Protein AF-A0A2D9C8E8-F1 (afdb_monomer_lite)

Sequence (110 aa):
MGYTLSEDEIAIVIRPQNYEEDWNGDVSIELSASNDSPVPEMVMAHIMNIATMMSAFLDVASEHPDIYDLVEEHRNRLMGVDEEEEEELKVTREGNVYTLNAWTKTEGSA

Radius of gyration: 23.6 Å; chains: 1; bounding box: 52×58×50 Å

Foldseek 3Di:
DDDDDDQQDKDWDWAQDPPPPPGPPDIDIDIDHHPNRPDDPVVVVVVVVVSVVVVVQVVVCVVPVVSVVVVVVVVCVVVVVVCPDPPPQPFDDDDPDTDTDDPPPDDDDD

pLDDT: mean 75.94, std 18.24, range [33.19, 93.44]

Secondary structure (DSSP, 8-state):
------TT-EEEEEEE-STTSS--S-EEEEEEE-TT--S-HHHHHHHHHHHHHHHHHHHHHHH-HHHHHHHHHHHHHHHTTT---------EEETTEEE--TT-------

Structure (mmCIF, N/CA/C/O backbone):
data_AF-A0A2D9C8E8-F1
#
_entry.id   AF-A0A2D9C8E8-F1
#
loop_
_atom_site.group_PDB
_atom_site.id
_atom_site.type_symbol
_atom_site.label_atom_id
_atom_site.label_alt_id
_atom_site.label_comp_id
_atom_site.label_asym_id
_atom_site.label_entity_id
_atom_site.label_seq_id
_atom_site.pdbx_PDB_ins_code
_atom_site.Cartn_x
_atom_site.Cartn_y
_atom_site.Cartn_z
_atom_site.occupancy
_atom_site.B_iso_or_equiv
_atom_site.auth_seq_id
_atom_site.auth_comp_id
_atom_site.auth_asym_id
_atom_site.auth_atom_id
_atom_site.pdbx_PDB_model_num
ATOM 1 N N . MET A 1 1 ? 14.882 -10.716 8.110 1.00 52.38 1 MET A N 1
ATOM 2 C CA . MET A 1 1 ? 15.457 -11.402 6.932 1.00 52.38 1 MET A CA 1
ATOM 3 C C . MET A 1 1 ? 15.750 -10.338 5.891 1.00 52.38 1 MET A C 1
ATOM 5 O O . MET A 1 1 ? 14.912 -9.465 5.727 1.00 52.38 1 MET A O 1
ATOM 9 N N . GLY A 1 2 ? 16.932 -10.338 5.273 1.00 76.31 2 GLY A N 1
ATOM 10 C CA . GLY A 1 2 ? 17.227 -9.411 4.176 1.00 76.31 2 GLY A CA 1
ATOM 11 C C . GLY A 1 2 ? 16.596 -9.927 2.886 1.00 76.31 2 GLY A C 1
ATOM 12 O O . GLY A 1 2 ? 16.749 -11.108 2.584 1.00 76.31 2 GLY A O 1
ATOM 13 N N . TYR A 1 3 ? 15.877 -9.069 2.169 1.00 82.38 3 TYR A N 1
ATOM 14 C CA . TYR A 1 3 ? 15.362 -9.355 0.835 1.00 82.38 3 TYR A CA 1
ATOM 15 C C . TYR A 1 3 ? 16.251 -8.666 -0.198 1.00 82.38 3 TYR A C 1
ATOM 17 O O . TYR A 1 3 ? 16.615 -7.503 -0.014 1.00 82.38 3 TYR A O 1
ATOM 25 N N . THR A 1 4 ? 16.619 -9.371 -1.262 1.00 86.25 4 THR A N 1
ATOM 26 C CA . THR A 1 4 ? 17.322 -8.777 -2.402 1.00 86.25 4 THR A CA 1
ATOM 27 C C . THR A 1 4 ? 16.320 -8.632 -3.532 1.00 86.25 4 THR A C 1
ATOM 29 O O . THR A 1 4 ? 15.775 -9.632 -3.982 1.00 86.25 4 THR A O 1
ATOM 32 N N . LEU A 1 5 ? 16.078 -7.387 -3.943 1.00 86.69 5 LEU A N 1
ATOM 33 C CA . LEU A 1 5 ? 15.124 -7.047 -4.993 1.00 86.69 5 LEU A CA 1
ATOM 34 C C . LEU A 1 5 ? 15.572 -7.632 -6.337 1.00 86.69 5 LEU A C 1
ATOM 36 O O . LEU A 1 5 ? 16.705 -7.383 -6.759 1.00 86.69 5 LEU A O 1
ATOM 40 N N . SER A 1 6 ? 14.692 -8.390 -6.989 1.00 88.19 6 SER A N 1
ATOM 41 C CA . SER A 1 6 ? 14.918 -8.883 -8.350 1.00 88.19 6 SER A CA 1
ATOM 42 C C . SER A 1 6 ? 14.693 -7.766 -9.373 1.00 88.19 6 SER A C 1
ATOM 44 O O . SER A 1 6 ? 14.077 -6.740 -9.084 1.00 88.19 6 SER A O 1
ATOM 46 N N . GLU A 1 7 ? 15.207 -7.934 -10.591 1.00 88.44 7 GLU A N 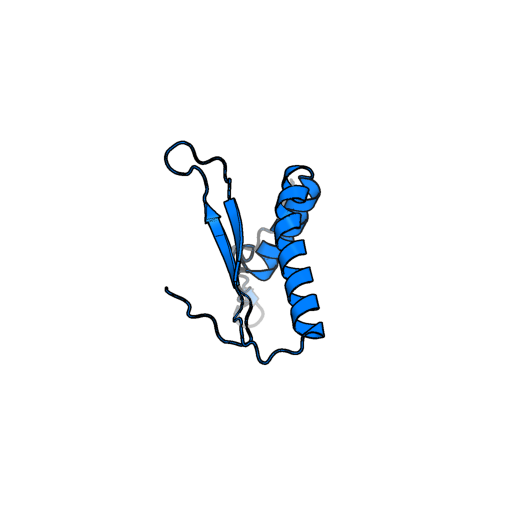1
ATOM 47 C CA . GLU A 1 7 ? 15.129 -6.887 -11.619 1.00 88.44 7 GLU A CA 1
ATOM 48 C C . GLU A 1 7 ? 13.689 -6.592 -12.072 1.00 88.44 7 GLU A C 1
ATOM 50 O O . GLU A 1 7 ? 13.391 -5.489 -12.526 1.00 88.44 7 GLU A O 1
ATOM 55 N N . ASP A 1 8 ? 12.781 -7.553 -11.933 1.00 87.50 8 ASP A N 1
ATOM 56 C CA . ASP A 1 8 ? 11.376 -7.489 -12.336 1.00 87.50 8 ASP A CA 1
ATOM 57 C C . ASP A 1 8 ? 10.409 -7.109 -11.204 1.00 87.50 8 ASP A C 1
ATOM 59 O O . ASP A 1 8 ? 9.191 -7.215 -11.357 1.00 87.50 8 ASP A O 1
ATOM 63 N N . GLU A 1 9 ? 10.935 -6.619 -10.082 1.00 86.88 9 GLU A N 1
ATOM 64 C CA . GLU A 1 9 ? 10.157 -6.333 -8.881 1.00 86.88 9 GLU A CA 1
ATOM 65 C C . GLU A 1 9 ? 10.155 -4.849 -8.505 1.00 86.88 9 GLU A C 1
ATOM 67 O O . GLU A 1 9 ? 11.096 -4.096 -8.771 1.00 86.88 9 GLU A O 1
ATOM 72 N N . ILE A 1 10 ? 9.087 -4.448 -7.809 1.00 84.75 10 ILE A N 1
ATOM 73 C CA . ILE A 1 10 ? 9.025 -3.195 -7.058 1.00 84.75 10 ILE A CA 1
ATOM 74 C C . ILE A 1 10 ? 8.849 -3.544 -5.583 1.00 84.75 10 ILE A C 1
ATOM 76 O O . ILE A 1 10 ? 7.941 -4.290 -5.218 1.00 84.75 10 ILE A O 1
ATOM 80 N N . ALA A 1 11 ? 9.684 -2.963 -4.730 1.00 87.69 11 ALA A N 1
ATOM 81 C CA . ALA A 1 11 ? 9.509 -2.999 -3.289 1.00 87.69 11 ALA A CA 1
ATOM 82 C C . ALA A 1 11 ? 8.868 -1.704 -2.787 1.00 87.69 11 ALA A C 1
ATOM 84 O O . ALA A 1 11 ? 9.298 -0.604 -3.140 1.00 87.69 11 ALA A O 1
ATOM 85 N N . ILE A 1 12 ? 7.885 -1.855 -1.900 1.00 85.38 12 ILE A N 1
ATOM 86 C CA . ILE A 1 12 ? 7.409 -0.784 -1.025 1.00 85.38 12 ILE A CA 1
ATOM 87 C C . ILE A 1 12 ? 8.219 -0.876 0.268 1.00 85.38 12 ILE A C 1
ATOM 89 O O . ILE A 1 12 ? 8.163 -1.880 0.978 1.00 85.38 12 ILE A O 1
ATOM 93 N N . VAL A 1 13 ? 8.995 0.160 0.564 1.00 87.94 13 VAL A N 1
ATOM 94 C CA . VAL A 1 13 ? 9.828 0.248 1.762 1.00 87.94 13 VAL A CA 1
ATOM 95 C C . VAL A 1 13 ? 9.136 1.170 2.753 1.00 87.94 13 VAL A C 1
ATOM 97 O O . VAL A 1 13 ? 9.039 2.372 2.525 1.00 87.94 13 VAL A O 1
ATOM 100 N N . ILE A 1 14 ? 8.663 0.602 3.859 1.00 86.38 14 ILE A N 1
ATOM 101 C CA . ILE A 1 14 ? 8.015 1.340 4.946 1.00 86.38 14 ILE A CA 1
ATOM 102 C C . ILE A 1 14 ? 9.029 1.490 6.079 1.00 86.38 14 ILE A C 1
ATOM 104 O O . ILE A 1 14 ? 9.562 0.491 6.569 1.00 86.38 14 ILE A O 1
ATOM 108 N N . ARG A 1 15 ? 9.323 2.726 6.491 1.00 89.56 15 ARG A N 1
ATOM 109 C CA . ARG A 1 15 ? 10.258 3.015 7.590 1.00 89.56 15 ARG A CA 1
ATOM 110 C C . ARG A 1 15 ? 9.572 3.849 8.664 1.00 89.56 15 ARG A C 1
ATOM 112 O O . ARG A 1 15 ? 9.002 4.880 8.313 1.00 89.56 15 ARG A O 1
ATOM 119 N N . PRO A 1 16 ? 9.675 3.487 9.953 1.00 90.38 16 PRO A N 1
ATOM 120 C CA . PRO A 1 16 ? 9.182 4.352 11.018 1.00 90.38 16 PRO A CA 1
ATOM 121 C C . PRO A 1 16 ? 9.925 5.692 10.990 1.00 90.38 16 PRO A C 1
ATOM 123 O O . PRO A 1 16 ? 11.087 5.767 10.576 1.00 90.38 16 PRO A O 1
ATOM 126 N N . GLN A 1 17 ? 9.247 6.758 11.393 1.00 88.75 17 GLN A N 1
ATOM 127 C CA . GLN A 1 17 ? 9.818 8.090 11.575 1.00 88.75 17 GLN A CA 1
ATOM 128 C C . GLN A 1 17 ? 9.667 8.504 13.036 1.00 88.75 17 GLN A C 1
ATOM 130 O O . GLN A 1 17 ? 8.693 8.120 13.676 1.00 88.75 17 GLN A O 1
ATOM 135 N N . ASN A 1 18 ? 10.615 9.295 13.546 1.00 86.94 18 ASN A N 1
ATOM 136 C CA . ASN A 1 18 ? 10.550 9.900 14.883 1.00 86.94 18 ASN A CA 1
ATOM 137 C C . ASN A 1 18 ? 10.258 8.877 16.005 1.00 86.94 18 ASN A C 1
ATOM 139 O O . ASN A 1 18 ? 9.465 9.135 16.908 1.00 86.94 18 ASN A O 1
ATOM 143 N N . TYR A 1 19 ? 10.846 7.681 15.915 1.00 89.06 19 TYR A N 1
ATOM 144 C CA . TYR A 1 19 ? 10.564 6.566 16.828 1.00 89.06 19 TYR A CA 1
ATOM 145 C C . TYR A 1 19 ? 11.440 6.580 18.090 1.00 89.06 19 TYR A C 1
ATOM 147 O O . TYR A 1 19 ? 11.350 5.677 18.919 1.00 89.06 19 TYR A O 1
ATOM 155 N N . GLU A 1 20 ? 12.334 7.560 18.221 1.00 88.69 20 GLU A N 1
ATOM 156 C CA . GLU A 1 20 ? 13.278 7.683 19.331 1.00 88.69 20 GLU A CA 1
ATOM 157 C C . GLU A 1 20 ? 12.612 8.073 20.665 1.00 88.69 20 GLU A C 1
ATOM 159 O O . GLU A 1 20 ? 13.222 7.893 21.720 1.00 88.69 20 GLU A O 1
ATOM 164 N N . GLU A 1 21 ? 11.378 8.582 20.625 1.00 83.25 21 GLU A N 1
ATOM 165 C CA . GLU A 1 21 ? 10.577 8.985 21.789 1.00 83.25 21 GLU A CA 1
ATOM 166 C C . GLU A 1 21 ? 9.221 8.236 21.815 1.00 83.25 21 GLU A C 1
ATOM 168 O O . GLU A 1 21 ? 9.181 7.011 21.686 1.00 83.25 21 GLU A O 1
ATOM 173 N N . ASP A 1 22 ? 8.106 8.958 21.983 1.00 82.25 22 ASP A N 1
ATOM 174 C CA . ASP A 1 22 ? 6.741 8.434 21.895 1.00 82.25 22 ASP A CA 1
ATOM 175 C C . ASP A 1 22 ? 6.309 8.348 20.425 1.00 82.25 22 ASP A C 1
ATOM 177 O O . ASP A 1 22 ? 5.785 9.302 19.845 1.00 82.25 22 ASP A O 1
ATOM 181 N N . TRP A 1 23 ? 6.547 7.191 19.806 1.00 85.69 23 TRP A N 1
ATOM 182 C CA . TRP A 1 23 ? 6.167 6.970 18.414 1.00 85.69 23 TRP A CA 1
ATOM 183 C C . TRP A 1 23 ? 4.642 6.996 18.245 1.00 85.69 23 TRP A C 1
ATOM 185 O O . TRP A 1 23 ? 3.908 6.202 18.830 1.00 85.69 23 TRP A O 1
ATOM 195 N N . ASN A 1 24 ? 4.174 7.905 17.398 1.00 80.19 24 ASN A N 1
ATOM 196 C CA . ASN A 1 24 ? 2.767 8.147 17.077 1.00 80.19 24 ASN A CA 1
ATOM 197 C C . ASN A 1 24 ? 2.252 7.311 15.890 1.00 80.19 24 ASN A C 1
ATOM 199 O O . ASN A 1 24 ? 1.117 7.506 15.462 1.00 80.19 24 ASN A O 1
ATOM 203 N N . GLY A 1 25 ? 3.069 6.399 15.354 1.00 79.56 25 GLY A N 1
ATOM 204 C CA . GLY A 1 25 ? 2.735 5.616 14.164 1.00 79.56 25 GLY A CA 1
ATOM 205 C C . GLY A 1 25 ? 3.204 6.237 12.846 1.00 79.56 25 GLY A C 1
ATOM 206 O O . GLY A 1 25 ? 2.932 5.663 11.793 1.00 79.56 25 GLY A O 1
ATOM 207 N N . ASP A 1 26 ? 3.938 7.356 12.877 1.00 82.56 26 ASP A N 1
ATOM 208 C CA . ASP A 1 26 ? 4.455 7.996 11.666 1.00 82.56 26 ASP A CA 1
ATOM 209 C C . ASP A 1 26 ? 5.417 7.074 10.902 1.00 82.56 26 ASP A C 1
ATOM 211 O O . ASP A 1 26 ? 6.383 6.529 11.454 1.00 82.56 26 ASP A O 1
ATOM 215 N N . VAL A 1 27 ? 5.187 6.943 9.595 1.00 85.81 27 VAL A N 1
ATOM 216 C CA . VAL A 1 27 ? 6.020 6.161 8.677 1.00 85.81 27 VAL A CA 1
ATOM 217 C C . VAL A 1 27 ? 6.351 6.962 7.420 1.00 85.81 27 VAL A C 1
ATOM 219 O O . VAL A 1 27 ? 5.562 7.778 6.956 1.00 85.81 27 VAL A O 1
ATOM 222 N N . SER A 1 28 ? 7.521 6.711 6.835 1.00 85.62 28 SER A N 1
ATOM 223 C CA . SER A 1 28 ? 7.835 7.096 5.460 1.00 85.62 28 SER A CA 1
ATOM 224 C C . SER A 1 28 ? 7.687 5.887 4.546 1.00 85.62 28 SER A C 1
ATOM 226 O O . SER A 1 28 ? 8.041 4.768 4.927 1.00 85.62 28 SER A O 1
ATOM 228 N N . ILE A 1 29 ? 7.171 6.122 3.340 1.00 84.44 29 ILE A N 1
ATOM 229 C CA . ILE A 1 29 ? 7.008 5.093 2.316 1.00 84.44 29 ILE A CA 1
ATOM 230 C C . ILE A 1 29 ? 7.835 5.472 1.099 1.00 84.44 29 ILE A C 1
ATOM 232 O O . ILE A 1 29 ? 7.673 6.550 0.530 1.00 84.44 29 ILE A O 1
ATOM 236 N N . GLU A 1 30 ? 8.716 4.569 0.694 1.00 85.81 30 GLU A N 1
ATOM 237 C CA . GLU A 1 30 ? 9.539 4.697 -0.501 1.00 85.81 30 GLU A CA 1
ATOM 238 C C . GLU A 1 30 ? 9.251 3.543 -1.459 1.00 85.81 30 GLU A C 1
ATOM 240 O O . GLU A 1 30 ? 8.907 2.437 -1.042 1.00 85.81 30 GLU A O 1
ATOM 245 N N . LEU A 1 31 ? 9.414 3.796 -2.756 1.00 85.62 31 LEU A N 1
ATOM 246 C CA . LEU A 1 31 ? 9.368 2.762 -3.784 1.00 85.62 31 LEU A CA 1
ATOM 247 C C . LEU A 1 31 ? 10.783 2.500 -4.285 1.00 85.62 31 LEU A C 1
ATOM 249 O O . LEU A 1 31 ? 11.517 3.434 -4.608 1.00 85.62 31 LEU A O 1
ATOM 253 N N . SER A 1 32 ? 11.156 1.229 -4.365 1.00 86.12 32 SER A N 1
ATOM 254 C CA . SER A 1 32 ? 12.432 0.789 -4.918 1.00 86.12 32 SER A CA 1
ATOM 255 C C . SER A 1 32 ? 12.177 -0.161 -6.078 1.00 86.12 32 SER A C 1
ATOM 257 O O . SER A 1 32 ? 11.402 -1.103 -5.947 1.00 86.12 32 SER A O 1
ATOM 259 N N . ALA A 1 33 ? 12.816 0.100 -7.211 1.00 85.56 33 ALA A N 1
ATOM 260 C CA . ALA A 1 33 ? 12.764 -0.727 -8.408 1.00 85.56 33 ALA A CA 1
ATOM 261 C C . ALA A 1 33 ? 14.170 -0.810 -9.012 1.00 85.56 33 ALA A C 1
ATOM 263 O O . ALA A 1 33 ? 14.999 0.079 -8.787 1.00 85.56 33 ALA A O 1
ATOM 264 N N . SER A 1 34 ? 14.441 -1.859 -9.786 1.00 85.75 34 SER A N 1
ATOM 265 C CA . SER A 1 34 ? 15.677 -1.927 -10.568 1.00 85.75 34 SER A CA 1
ATOM 266 C C . SER A 1 34 ? 15.665 -0.890 -11.694 1.00 85.75 34 SER A C 1
ATOM 268 O O . SER A 1 34 ? 14.651 -0.706 -12.368 1.00 85.75 34 SER A O 1
ATOM 270 N N . ASN A 1 35 ? 16.808 -0.237 -11.927 1.00 77.19 35 ASN A N 1
ATOM 271 C CA . ASN A 1 35 ? 16.969 0.695 -13.049 1.00 77.19 35 ASN A CA 1
ATOM 272 C C . ASN A 1 35 ? 16.907 -0.020 -14.410 1.00 77.19 35 ASN A C 1
ATOM 274 O O . ASN A 1 35 ? 16.461 0.578 -15.384 1.00 77.19 35 ASN A O 1
ATOM 278 N N . ASP A 1 36 ? 17.323 -1.288 -14.462 1.00 83.88 36 ASP A N 1
ATOM 279 C CA . ASP A 1 36 ? 17.369 -2.111 -15.676 1.00 83.88 36 ASP A CA 1
ATOM 280 C C . ASP A 1 36 ? 16.278 -3.190 -15.641 1.00 83.88 36 ASP A C 1
ATOM 282 O O . ASP A 1 36 ? 16.526 -4.370 -15.880 1.00 83.88 36 ASP A O 1
ATOM 286 N N . SER A 1 37 ? 15.050 -2.803 -15.287 1.00 83.94 37 SER A N 1
ATOM 287 C CA . SER A 1 37 ? 13.957 -3.769 -15.206 1.00 83.94 37 SER A CA 1
ATOM 288 C C . SER A 1 37 ? 13.599 -4.345 -16.586 1.00 83.94 37 SER A C 1
ATOM 290 O O . SER A 1 37 ? 13.364 -3.577 -17.524 1.00 83.94 37 SER A O 1
ATOM 292 N N . PRO A 1 38 ? 13.470 -5.680 -16.734 1.00 88.12 38 PRO A N 1
ATOM 293 C CA . PRO A 1 38 ? 12.990 -6.298 -17.969 1.00 88.12 38 PRO A CA 1
ATOM 294 C C . PRO A 1 38 ? 11.473 -6.123 -18.163 1.00 88.12 38 PRO A C 1
ATOM 296 O O . PRO A 1 38 ? 10.930 -6.512 -19.201 1.00 88.12 38 PRO A O 1
ATOM 299 N N . VAL A 1 39 ? 10.767 -5.572 -17.168 1.00 87.69 39 VAL A N 1
ATOM 300 C CA . VAL A 1 39 ? 9.319 -5.365 -17.200 1.00 87.69 39 VAL A CA 1
ATOM 301 C C . VAL A 1 39 ? 8.967 -4.270 -18.214 1.00 87.69 39 VAL A C 1
ATOM 303 O O . VAL A 1 39 ? 9.540 -3.181 -18.169 1.00 87.69 39 VAL A O 1
ATOM 306 N N . PRO A 1 40 ? 7.991 -4.502 -19.112 1.00 91.62 40 PRO A N 1
ATOM 307 C CA . PRO A 1 40 ? 7.553 -3.482 -20.056 1.00 91.62 40 PRO A CA 1
ATOM 308 C C . PRO A 1 40 ? 7.089 -2.203 -19.350 1.00 91.62 40 PRO A C 1
ATOM 310 O O . PRO A 1 40 ? 6.349 -2.266 -18.371 1.00 91.62 40 PRO A O 1
ATOM 313 N N . GLU A 1 41 ? 7.432 -1.039 -19.901 1.00 87.50 41 GLU A N 1
ATOM 314 C CA . GLU A 1 41 ? 7.159 0.272 -19.288 1.00 87.50 41 GLU A CA 1
ATOM 315 C C . GLU A 1 41 ? 5.683 0.475 -18.904 1.00 87.50 41 GLU A C 1
ATOM 317 O O . GLU A 1 41 ? 5.385 0.956 -17.815 1.00 87.50 41 GLU A O 1
ATOM 322 N N . MET A 1 42 ? 4.739 0.033 -19.745 1.00 90.81 42 MET A N 1
ATOM 323 C CA . MET A 1 42 ? 3.303 0.109 -19.428 1.00 90.81 42 MET A CA 1
ATOM 324 C C . MET A 1 42 ? 2.914 -0.729 -18.203 1.00 90.81 42 MET A C 1
ATOM 326 O O . MET A 1 42 ? 2.041 -0.331 -17.434 1.00 90.81 42 MET A O 1
ATOM 330 N N . VAL A 1 43 ? 3.551 -1.887 -18.020 1.00 89.19 43 VAL A N 1
ATOM 331 C CA . VAL A 1 43 ? 3.323 -2.752 -16.857 1.00 89.19 43 VAL A CA 1
ATOM 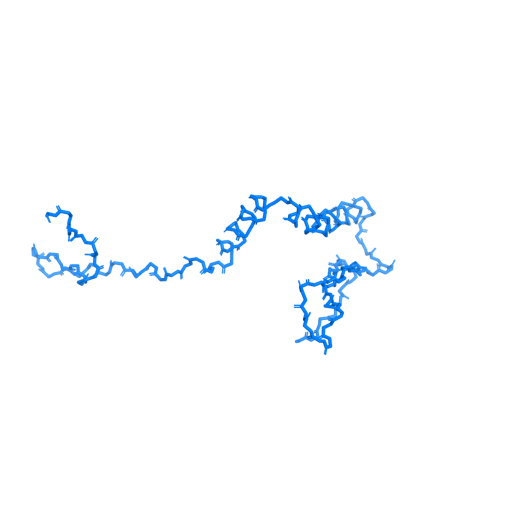332 C C . VAL A 1 43 ? 3.947 -2.108 -15.621 1.00 89.19 43 VAL A C 1
ATOM 334 O O . VAL A 1 43 ? 3.277 -1.997 -14.598 1.00 89.19 43 VAL A O 1
ATOM 337 N N . MET A 1 44 ? 5.175 -1.593 -15.737 1.00 87.25 44 MET A N 1
ATOM 338 C CA . MET A 1 44 ? 5.861 -0.880 -14.656 1.00 87.25 44 MET A CA 1
ATOM 339 C C . MET A 1 44 ? 5.059 0.340 -14.178 1.00 87.25 44 MET A C 1
ATOM 341 O O . MET A 1 44 ? 4.860 0.519 -12.980 1.00 87.25 44 MET A O 1
ATOM 345 N N . ALA A 1 45 ? 4.517 1.135 -15.105 1.00 88.38 45 ALA A N 1
ATOM 346 C CA . ALA A 1 45 ? 3.661 2.276 -14.791 1.00 88.38 45 ALA A CA 1
ATOM 347 C C . ALA A 1 45 ? 2.391 1.859 -14.032 1.00 88.38 45 ALA A C 1
ATOM 349 O O . ALA A 1 45 ? 1.967 2.545 -13.101 1.00 88.38 45 ALA A O 1
ATOM 350 N N . HIS A 1 46 ? 1.794 0.721 -14.394 1.00 90.19 46 HIS A N 1
ATOM 351 C CA . HIS A 1 46 ? 0.622 0.203 -13.696 1.00 90.19 46 HIS A CA 1
ATOM 352 C C . HIS A 1 46 ? 0.952 -0.260 -12.271 1.00 90.19 46 HIS A C 1
ATOM 354 O O . HIS A 1 46 ? 0.239 0.103 -11.337 1.00 90.19 46 HIS A O 1
ATOM 360 N N . ILE A 1 47 ? 2.048 -1.005 -12.090 1.00 87.62 47 ILE A N 1
ATOM 361 C CA . ILE A 1 47 ? 2.497 -1.454 -10.764 1.00 87.62 47 ILE A CA 1
ATOM 362 C C . ILE A 1 47 ? 2.844 -0.241 -9.893 1.00 87.62 47 ILE A C 1
ATOM 364 O O . ILE A 1 47 ? 2.417 -0.170 -8.744 1.00 87.62 47 ILE A O 1
ATOM 368 N N . MET A 1 48 ? 3.540 0.752 -10.449 1.00 86.94 48 MET A N 1
ATOM 369 C CA . MET A 1 48 ? 3.860 1.995 -9.751 1.00 86.94 48 MET A CA 1
ATOM 370 C C . MET A 1 48 ? 2.601 2.753 -9.323 1.00 86.94 48 MET A C 1
ATOM 372 O O . MET A 1 48 ? 2.538 3.216 -8.190 1.00 86.94 48 MET A O 1
ATOM 376 N N . ASN A 1 49 ? 1.578 2.824 -10.181 1.00 89.56 49 ASN A N 1
ATOM 377 C CA . ASN A 1 49 ? 0.290 3.421 -9.831 1.00 89.56 49 ASN A CA 1
ATOM 378 C C . ASN A 1 49 ? -0.407 2.673 -8.683 1.00 89.56 49 ASN A C 1
ATOM 380 O O . ASN A 1 49 ? -0.969 3.299 -7.792 1.00 89.56 49 ASN A O 1
ATOM 384 N N . ILE A 1 50 ? -0.372 1.338 -8.676 1.00 89.38 50 ILE A N 1
ATOM 385 C CA . ILE A 1 50 ? -0.909 0.551 -7.5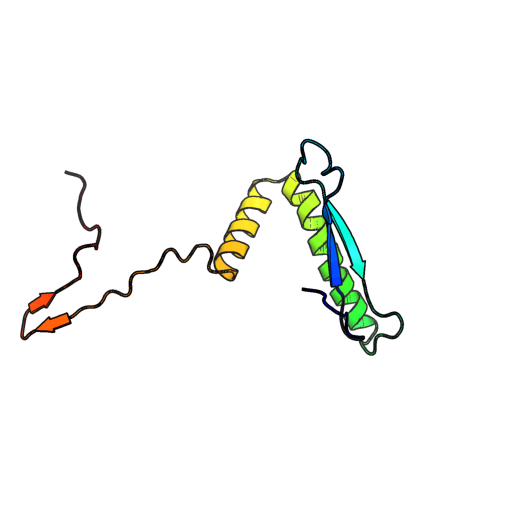55 1.00 89.38 50 ILE A CA 1
ATOM 386 C C . ILE A 1 50 ? -0.133 0.861 -6.273 1.00 89.38 50 ILE A C 1
ATOM 388 O O . ILE A 1 50 ? -0.744 1.149 -5.246 1.00 89.38 50 ILE A O 1
ATOM 392 N N . ALA A 1 51 ? 1.197 0.862 -6.339 1.00 86.81 51 ALA A N 1
ATOM 393 C CA . ALA A 1 51 ? 2.045 1.104 -5.182 1.00 86.81 51 ALA A CA 1
ATOM 394 C C . ALA A 1 51 ? 1.833 2.509 -4.588 1.00 86.81 51 ALA A C 1
ATOM 396 O O . ALA A 1 51 ? 1.720 2.648 -3.373 1.00 86.81 51 ALA A O 1
ATOM 39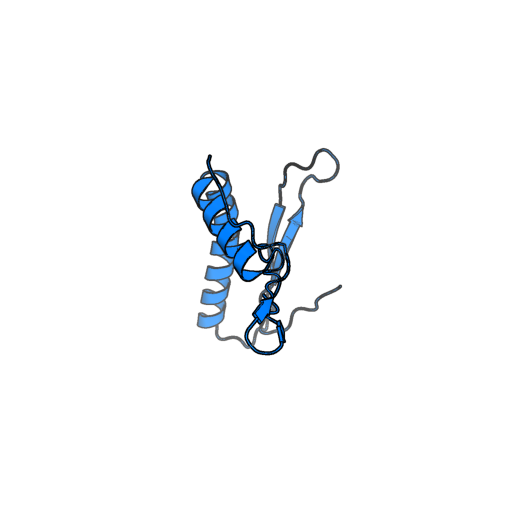7 N N . THR A 1 52 ? 1.697 3.547 -5.420 1.00 86.38 52 THR A N 1
ATOM 398 C CA . THR A 1 52 ? 1.411 4.909 -4.940 1.00 86.38 52 THR A CA 1
ATOM 399 C C . THR A 1 52 ? -0.007 5.061 -4.397 1.00 86.38 52 THR A C 1
ATOM 401 O O . THR A 1 52 ? -0.191 5.777 -3.414 1.00 86.38 52 THR A O 1
ATOM 404 N N . MET A 1 53 ? -1.002 4.370 -4.968 1.00 89.88 53 MET A N 1
ATOM 405 C CA . MET A 1 53 ? -2.353 4.321 -4.394 1.00 89.88 53 MET A CA 1
ATOM 406 C C . MET A 1 53 ? -2.357 3.661 -3.010 1.00 89.88 53 MET A C 1
ATOM 408 O O . MET A 1 53 ? -3.038 4.152 -2.116 1.00 89.88 53 MET A O 1
ATOM 412 N N . MET A 1 54 ? -1.584 2.588 -2.811 1.00 85.50 54 MET A N 1
ATOM 413 C CA . MET A 1 54 ? -1.441 1.947 -1.496 1.00 85.50 54 MET A CA 1
ATOM 414 C C . MET A 1 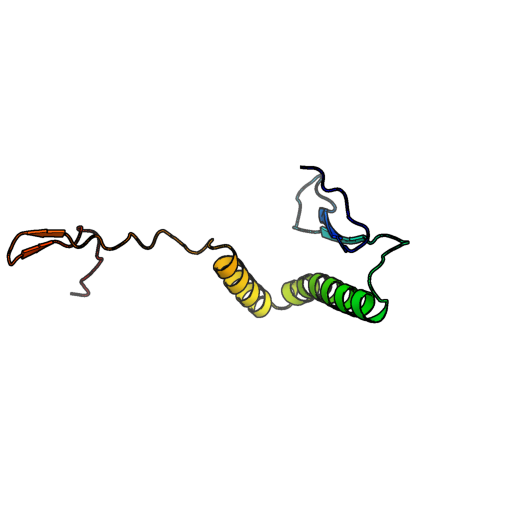54 ? -0.803 2.885 -0.466 1.00 85.50 54 MET A C 1
ATOM 416 O O . MET A 1 54 ? -1.237 2.902 0.682 1.00 85.50 54 MET A O 1
ATOM 420 N N . SER A 1 55 ? 0.188 3.687 -0.863 1.00 81.44 55 SER A N 1
ATOM 421 C CA . SER A 1 55 ? 0.776 4.697 0.026 1.00 81.44 55 SER A CA 1
ATOM 422 C C . SER A 1 55 ? -0.231 5.792 0.382 1.00 81.44 55 SER A C 1
ATOM 424 O O . SER A 1 55 ? -0.418 6.092 1.555 1.00 81.44 55 SER A O 1
ATOM 426 N N . ALA A 1 56 ? -0.926 6.341 -0.620 1.00 85.50 56 ALA A N 1
ATOM 427 C CA . ALA A 1 56 ? -1.923 7.393 -0.421 1.00 85.50 56 ALA A CA 1
ATOM 428 C C . ALA A 1 56 ? -3.145 6.917 0.382 1.00 85.50 56 ALA A C 1
ATOM 430 O O . ALA A 1 56 ? -3.802 7.718 1.042 1.00 85.50 56 ALA A O 1
ATOM 431 N N . PHE A 1 57 ? -3.457 5.617 0.342 1.00 88.38 57 PHE A N 1
ATOM 432 C CA . PHE A 1 57 ? -4.530 5.039 1.145 1.00 88.38 57 PHE A CA 1
ATOM 433 C C . PHE A 1 57 ? -4.334 5.311 2.640 1.00 88.38 57 PHE A C 1
ATOM 435 O O . PHE A 1 57 ? -5.308 5.638 3.308 1.00 88.38 57 PHE A O 1
ATOM 442 N N . LEU A 1 58 ? -3.107 5.212 3.161 1.00 80.94 58 LEU A N 1
ATOM 443 C CA . LEU A 1 58 ? -2.855 5.431 4.588 1.00 80.94 58 LEU A CA 1
ATOM 444 C C . LEU A 1 58 ? -3.140 6.876 5.002 1.00 80.94 58 LEU A C 1
ATOM 446 O O . LEU A 1 58 ? -3.754 7.096 6.044 1.00 80.94 58 LEU A O 1
ATOM 450 N N . ASP A 1 59 ? -2.770 7.839 4.154 1.00 82.25 59 ASP A N 1
ATOM 451 C CA . ASP A 1 59 ? -3.067 9.253 4.384 1.00 82.25 59 ASP A CA 1
ATOM 452 C C . ASP A 1 59 ? -4.585 9.482 4.438 1.00 82.25 59 ASP A C 1
ATOM 454 O O . ASP A 1 59 ? -5.094 10.088 5.377 1.00 82.25 59 ASP A O 1
ATOM 458 N N . VAL A 1 60 ? -5.337 8.925 3.481 1.00 87.12 60 VAL A N 1
ATOM 459 C CA . VAL A 1 60 ? -6.805 9.047 3.437 1.00 87.12 60 VAL A CA 1
ATOM 460 C C . VAL A 1 60 ? -7.470 8.334 4.617 1.00 87.12 60 VAL A C 1
ATOM 462 O O . VAL A 1 60 ? -8.371 8.882 5.245 1.00 87.12 60 VAL A O 1
ATOM 465 N N . ALA A 1 61 ? -7.032 7.121 4.950 1.00 87.56 61 ALA A N 1
ATOM 466 C CA . ALA A 1 61 ? -7.588 6.338 6.048 1.00 87.56 61 ALA A CA 1
ATOM 467 C C . ALA A 1 61 ? -7.383 7.023 7.412 1.00 87.56 61 ALA A C 1
ATOM 469 O O . ALA A 1 61 ? -8.217 6.866 8.300 1.00 87.56 61 ALA A O 1
ATOM 470 N N . SER A 1 62 ? -6.328 7.835 7.561 1.00 82.25 62 SER A N 1
ATOM 471 C CA . SER A 1 62 ? -6.106 8.641 8.769 1.00 82.25 62 SER A CA 1
ATOM 472 C C . SER A 1 62 ? -7.203 9.692 9.009 1.00 82.25 62 SER A C 1
ATOM 474 O O . SER A 1 62 ? -7.541 9.988 10.155 1.00 82.25 62 SER A O 1
ATOM 476 N N . GLU A 1 63 ? -7.799 10.220 7.935 1.00 88.62 63 GLU A N 1
ATOM 477 C CA . GLU A 1 63 ? -8.882 11.210 7.986 1.00 88.62 63 GLU A CA 1
ATOM 478 C C . GLU A 1 63 ? -10.280 10.564 7.951 1.00 88.62 63 GLU A C 1
ATOM 480 O O . GLU A 1 63 ? -11.273 11.197 8.322 1.00 88.62 63 GLU A O 1
ATOM 485 N N . HIS A 1 64 ? -10.361 9.296 7.535 1.00 92.31 64 HIS A N 1
ATOM 486 C CA . HIS A 1 64 ? -11.594 8.539 7.320 1.00 92.31 64 HIS A CA 1
ATOM 487 C C . HIS A 1 64 ? -11.572 7.195 8.077 1.00 92.31 64 HIS A C 1
ATOM 489 O O . HIS A 1 64 ? -11.242 6.160 7.487 1.00 92.31 64 HIS A O 1
ATOM 495 N N . PRO A 1 65 ? -11.947 7.178 9.374 1.00 89.06 65 PRO A N 1
ATOM 496 C CA . PRO A 1 65 ? -11.887 5.973 10.209 1.00 89.06 65 PRO A CA 1
ATOM 497 C C . PRO A 1 65 ? -12.702 4.789 9.672 1.00 89.06 65 PRO A C 1
ATOM 499 O O . PRO A 1 65 ? -12.279 3.647 9.773 1.00 89.06 65 PRO A O 1
ATOM 502 N N . ASP A 1 66 ? -13.840 5.050 9.030 1.00 93.44 66 ASP A N 1
ATOM 503 C CA . ASP A 1 66 ? -14.691 4.024 8.421 1.00 93.44 66 ASP A CA 1
ATOM 504 C C . ASP A 1 66 ? -13.999 3.283 7.267 1.00 93.44 66 ASP A C 1
ATOM 506 O O . ASP A 1 66 ? -14.200 2.083 7.068 1.00 93.44 66 ASP A O 1
ATOM 510 N N . ILE A 1 67 ? -13.155 3.993 6.516 1.00 91.25 67 ILE A N 1
ATOM 511 C CA . ILE A 1 67 ? -12.344 3.418 5.443 1.00 91.25 67 ILE A CA 1
ATOM 512 C C . ILE A 1 67 ? -11.198 2.587 6.022 1.00 91.25 67 ILE A C 1
ATOM 514 O O . ILE A 1 67 ? -10.901 1.514 5.490 1.00 91.25 67 ILE A O 1
ATOM 518 N N . TYR A 1 68 ? -10.579 3.057 7.109 1.00 88.94 68 TYR A N 1
ATOM 519 C CA . TYR A 1 68 ? -9.566 2.291 7.830 1.00 88.94 68 TYR A CA 1
ATOM 520 C C . TYR A 1 68 ? -10.133 0.955 8.320 1.00 88.94 68 TYR A C 1
ATOM 522 O O . TYR A 1 68 ? -9.595 -0.094 7.963 1.00 88.94 68 TYR A O 1
ATOM 530 N N . ASP A 1 69 ? -11.254 0.994 9.045 1.00 90.88 69 ASP A N 1
ATOM 531 C CA . ASP A 1 69 ? -11.897 -0.185 9.635 1.00 90.88 69 ASP A CA 1
ATOM 532 C C . ASP A 1 69 ? -12.255 -1.228 8.564 1.00 90.88 69 ASP A C 1
ATOM 534 O O . ASP A 1 69 ? -11.961 -2.415 8.706 1.00 90.88 69 ASP A O 1
ATOM 538 N N . LEU A 1 70 ? -12.831 -0.782 7.441 1.00 93.19 70 LEU A N 1
ATOM 539 C CA . LEU A 1 70 ? -13.210 -1.659 6.330 1.00 93.19 70 LEU A CA 1
ATOM 540 C C . LEU A 1 70 ? -12.002 -2.387 5.718 1.00 93.19 70 LEU A C 1
ATOM 542 O O . LEU A 1 70 ? -12.074 -3.579 5.401 1.00 93.19 70 LEU A O 1
ATOM 546 N N . VAL A 1 71 ? -10.891 -1.677 5.515 1.00 90.69 71 VAL A N 1
ATOM 547 C CA . VAL A 1 71 ? -9.681 -2.270 4.932 1.00 90.69 71 VAL A CA 1
ATOM 548 C C . VAL A 1 71 ? -8.952 -3.147 5.942 1.00 90.69 71 VAL A C 1
ATOM 550 O O . VAL A 1 71 ? -8.442 -4.201 5.559 1.00 90.69 71 VAL A O 1
ATOM 553 N N . GLU A 1 72 ? -8.931 -2.764 7.217 1.00 89.75 72 GLU A N 1
ATOM 554 C CA . GLU A 1 72 ? -8.391 -3.584 8.297 1.00 89.75 72 GLU A CA 1
ATOM 555 C C . GLU A 1 72 ? -9.137 -4.918 8.420 1.00 89.75 72 GLU A C 1
ATOM 557 O O . GLU A 1 72 ? -8.489 -5.966 8.417 1.00 89.75 72 GLU A O 1
ATOM 562 N N . GLU A 1 73 ? -10.472 -4.911 8.436 1.00 91.38 73 GLU A N 1
ATOM 563 C CA . GLU A 1 73 ? -11.275 -6.138 8.484 1.00 91.38 73 GLU A CA 1
ATOM 564 C C . GLU A 1 73 ? -10.984 -7.034 7.269 1.00 91.38 73 GLU A C 1
ATOM 566 O O . GLU A 1 73 ? -10.770 -8.243 7.386 1.00 91.38 73 GLU A O 1
ATOM 571 N N . HIS A 1 74 ? -10.914 -6.442 6.071 1.00 90.00 74 HIS A N 1
ATOM 572 C CA . HIS A 1 74 ? -10.584 -7.198 4.868 1.00 90.00 74 HIS A CA 1
ATOM 573 C C . HIS A 1 74 ? -9.169 -7.798 4.925 1.00 90.00 74 HIS A C 1
ATOM 575 O O . HIS A 1 74 ? -8.986 -8.965 4.568 1.00 90.00 74 HIS A O 1
ATOM 581 N N . ARG A 1 75 ? -8.178 -7.030 5.399 1.00 89.00 75 ARG A N 1
ATOM 582 C CA . ARG A 1 75 ? -6.796 -7.487 5.605 1.00 89.00 75 ARG A CA 1
ATOM 583 C C . ARG A 1 75 ? -6.744 -8.636 6.611 1.00 89.00 75 ARG A C 1
ATOM 585 O O . ARG A 1 75 ? -6.093 -9.638 6.327 1.00 89.00 75 ARG A O 1
ATOM 592 N N . ASN A 1 76 ? -7.418 -8.512 7.753 1.00 89.19 76 ASN A N 1
ATOM 593 C CA . ASN A 1 76 ? -7.428 -9.537 8.800 1.00 89.19 76 ASN A CA 1
ATOM 594 C C . ASN A 1 76 ? -8.002 -10.854 8.286 1.00 89.19 76 ASN A C 1
ATOM 596 O O . ASN A 1 76 ? -7.387 -11.903 8.482 1.00 89.19 76 ASN A O 1
ATOM 600 N N . ARG A 1 77 ? -9.095 -10.785 7.520 1.00 88.62 77 ARG A N 1
ATOM 601 C CA . ARG A 1 77 ? -9.680 -11.943 6.839 1.00 88.62 77 ARG A CA 1
ATOM 602 C C . ARG A 1 77 ? -8.710 -12.604 5.857 1.00 88.62 77 ARG A C 1
ATOM 604 O O . ARG A 1 77 ? -8.607 -13.822 5.833 1.00 88.62 77 ARG A O 1
ATOM 611 N N . LEU A 1 78 ? -7.986 -11.822 5.050 1.00 87.88 78 LEU A N 1
ATOM 612 C CA . LEU A 1 78 ? -6.985 -12.354 4.110 1.00 87.88 78 LEU A CA 1
ATOM 613 C C . LEU A 1 78 ? -5.783 -12.995 4.816 1.00 87.88 78 LEU A C 1
ATOM 615 O O . LEU A 1 78 ? -5.188 -13.931 4.287 1.00 87.88 78 LEU A O 1
ATOM 619 N N . MET A 1 79 ? -5.414 -12.473 5.984 1.00 84.88 79 MET A N 1
ATOM 620 C CA . MET A 1 79 ? -4.300 -12.974 6.787 1.00 84.88 79 MET A CA 1
ATOM 621 C C . MET A 1 79 ? -4.698 -14.117 7.732 1.00 84.88 79 MET A C 1
ATOM 623 O O . MET A 1 79 ? -3.822 -14.644 8.416 1.00 84.88 79 MET A O 1
ATOM 627 N N . GLY A 1 80 ? -5.983 -14.486 7.792 1.00 84.62 80 GLY A N 1
ATOM 628 C CA . GLY A 1 80 ? -6.496 -15.483 8.736 1.00 84.62 80 GLY A CA 1
ATOM 629 C C . GLY A 1 80 ? -6.361 -15.053 10.201 1.00 84.62 80 GLY A C 1
ATOM 630 O O . GLY A 1 80 ? -6.321 -15.894 11.087 1.00 84.62 80 GLY A O 1
ATOM 631 N N . VAL A 1 81 ? -6.250 -13.748 10.476 1.00 76.81 81 VAL A N 1
ATOM 632 C CA . VAL A 1 81 ? -6.112 -13.221 11.849 1.00 76.81 81 VAL A CA 1
ATOM 633 C C . VAL A 1 81 ? -7.429 -13.346 12.620 1.00 76.81 81 VAL A C 1
ATOM 635 O O . VAL A 1 81 ? -7.406 -13.503 13.836 1.00 76.81 81 VAL A O 1
ATOM 638 N N . ASP A 1 82 ? -8.556 -13.345 11.904 1.00 60.47 82 ASP A N 1
ATOM 639 C CA . ASP A 1 82 ? -9.896 -13.562 12.463 1.00 60.47 82 ASP A CA 1
ATOM 640 C C . ASP A 1 82 ? -10.285 -15.052 12.541 1.00 60.47 82 ASP A C 1
ATOM 642 O O . ASP A 1 82 ? -11.391 -15.373 12.972 1.00 60.47 82 ASP A O 1
ATOM 646 N N . GLU A 1 83 ? -9.399 -15.978 12.148 1.00 56.00 83 GLU A N 1
ATOM 647 C CA . GLU A 1 83 ? -9.578 -17.411 12.409 1.00 56.00 83 GLU A CA 1
ATOM 648 C C . GLU A 1 83 ? -9.203 -17.703 13.874 1.00 56.00 83 GLU A C 1
ATOM 650 O O . GLU A 1 83 ? -8.237 -18.405 14.174 1.00 56.00 83 GLU A O 1
ATOM 655 N N . GLU A 1 84 ? -9.977 -17.162 14.823 1.00 53.41 84 GLU A N 1
ATOM 656 C CA . GLU A 1 84 ? -10.188 -17.903 16.067 1.00 53.41 84 GLU A CA 1
ATOM 657 C C . GLU A 1 84 ? -10.728 -19.267 15.637 1.00 53.41 84 GLU A C 1
ATOM 659 O O . GLU A 1 84 ? -11.817 -19.325 15.071 1.00 53.41 84 GLU A O 1
ATOM 664 N N . GLU A 1 85 ? -9.910 -20.312 15.814 1.00 48.03 85 GLU A N 1
ATOM 665 C CA . GLU A 1 85 ? -10.194 -21.718 15.522 1.00 48.03 85 GLU A CA 1
ATOM 666 C C . GLU A 1 85 ? -11.707 -21.978 15.445 1.00 48.03 85 GLU A C 1
ATOM 668 O O . GLU A 1 85 ? -12.379 -22.095 16.473 1.00 48.03 85 GLU A O 1
ATOM 673 N N . GLU A 1 86 ? -12.262 -22.089 14.230 1.00 46.03 86 GLU A N 1
ATOM 674 C CA . GLU A 1 86 ? -13.496 -22.847 14.063 1.00 46.03 86 GLU A CA 1
ATOM 675 C C . GLU A 1 86 ? -13.127 -24.267 14.498 1.00 46.03 86 GLU A C 1
ATOM 677 O O . GLU A 1 86 ? -12.608 -25.051 13.703 1.00 46.03 86 GLU A O 1
ATOM 682 N N . GLU A 1 87 ? -13.284 -24.56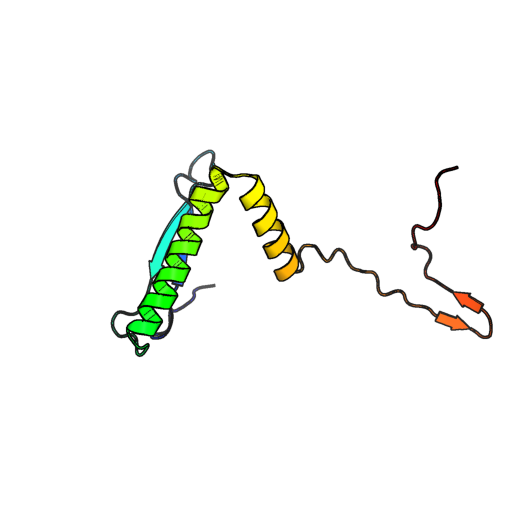7 15.794 1.00 44.19 87 GLU A N 1
ATOM 683 C CA . GLU A 1 87 ? -13.095 -25.902 16.340 1.00 44.19 87 GLU A CA 1
ATOM 684 C C . GLU A 1 87 ? -13.872 -26.849 15.428 1.00 44.19 87 GLU A C 1
ATOM 686 O O . GLU A 1 87 ? -15.107 -26.831 15.408 1.00 44.19 87 GLU A O 1
ATOM 691 N N . GLU A 1 88 ? -13.154 -27.646 14.628 1.00 41.19 88 GLU A N 1
ATOM 692 C CA . GLU A 1 88 ? -13.770 -28.621 13.740 1.00 41.19 88 GLU A CA 1
ATOM 693 C C . GLU A 1 88 ? -14.766 -29.434 14.573 1.00 41.19 88 GLU A C 1
ATOM 695 O O . GLU A 1 88 ? -14.370 -30.163 15.491 1.00 41.19 88 GLU A O 1
ATOM 700 N N . LEU A 1 89 ? -16.065 -29.297 14.283 1.00 45.22 89 LEU A N 1
ATOM 701 C CA . LEU A 1 89 ? -17.127 -30.036 14.960 1.00 45.22 89 LEU A CA 1
ATOM 702 C C . LEU A 1 89 ? -16.918 -31.535 14.709 1.00 45.22 89 LEU A C 1
ATOM 704 O O . LEU A 1 89 ? -17.444 -32.119 13.760 1.00 45.22 89 LEU A O 1
ATOM 708 N N . LYS A 1 90 ? -16.132 -32.186 15.569 1.00 43.72 90 LYS A N 1
ATOM 709 C CA . LYS A 1 90 ? -15.898 -33.629 15.535 1.00 43.72 90 LYS A CA 1
ATOM 710 C C . LYS A 1 90 ? -17.145 -34.335 16.048 1.00 43.72 90 LYS A C 1
ATOM 712 O O . LYS A 1 90 ? -17.259 -34.649 17.229 1.00 43.72 90 LYS A O 1
ATOM 717 N N . VAL A 1 91 ? -18.084 -34.600 15.144 1.00 50.09 91 VAL A N 1
ATOM 718 C CA . VAL A 1 91 ? -19.225 -35.474 15.420 1.00 50.09 91 VAL A CA 1
ATOM 719 C C . VAL A 1 91 ? -18.721 -36.913 15.448 1.00 50.09 91 VAL A C 1
ATOM 721 O O . VAL A 1 91 ? -18.411 -37.494 14.408 1.00 50.09 91 VAL A O 1
ATOM 724 N N . THR A 1 92 ? -18.642 -37.510 16.634 1.00 52.56 92 THR A N 1
ATOM 725 C CA . THR A 1 92 ? -18.412 -38.956 16.758 1.00 52.56 92 THR A CA 1
ATOM 726 C C . THR A 1 92 ? -19.756 -39.674 16.875 1.00 52.56 92 THR A C 1
ATOM 728 O O . THR A 1 92 ? -20.657 -39.246 17.599 1.00 52.56 92 THR A O 1
ATOM 731 N N . ARG A 1 93 ? -19.924 -40.754 16.101 1.00 42.19 93 ARG A N 1
ATOM 732 C CA . ARG A 1 93 ? -21.145 -41.571 16.069 1.00 42.19 93 ARG A CA 1
ATOM 733 C C . ARG A 1 93 ? -20.855 -42.952 16.644 1.00 42.19 93 ARG A C 1
ATOM 735 O O . ARG A 1 93 ? -20.145 -43.733 16.016 1.00 42.19 93 ARG A O 1
ATOM 742 N N . GLU A 1 94 ? -21.485 -43.283 17.767 1.00 45.03 94 GLU A N 1
ATOM 743 C CA . GLU A 1 94 ? -21.596 -44.661 18.259 1.00 45.03 94 GLU A CA 1
ATOM 744 C C . GLU A 1 94 ? -23.060 -45.116 18.166 1.00 45.03 94 GLU A C 1
ATOM 746 O O . GLU A 1 94 ? -23.939 -44.699 18.922 1.00 45.03 94 GLU A O 1
ATOM 751 N N . GLY A 1 95 ? -23.350 -45.971 17.180 1.00 60.72 95 GLY A N 1
ATOM 752 C CA . GLY A 1 95 ? -24.694 -46.508 16.957 1.00 60.72 95 GLY A CA 1
ATOM 753 C C . GLY A 1 95 ? -25.718 -45.444 16.532 1.00 60.72 95 GLY A C 1
ATOM 754 O O . GLY A 1 95 ? -25.566 -44.805 15.485 1.00 60.72 95 GLY A O 1
ATOM 755 N N . ASN A 1 96 ? -26.790 -45.291 17.317 1.00 53.72 96 ASN A N 1
ATOM 756 C CA . ASN A 1 96 ? -27.873 -44.321 17.081 1.00 53.72 96 ASN A CA 1
ATOM 757 C C . ASN A 1 96 ? -27.702 -43.009 17.869 1.00 53.72 96 ASN A C 1
ATOM 759 O O . ASN A 1 96 ? -28.617 -42.188 17.872 1.00 53.72 96 ASN A O 1
ATOM 763 N N . VAL A 1 97 ? -26.564 -42.810 18.541 1.00 38.28 97 VAL A N 1
ATOM 764 C CA . VAL A 1 97 ? -26.280 -41.603 19.326 1.00 38.28 97 VAL A CA 1
ATOM 765 C C . VAL A 1 97 ? -25.234 -40.759 18.598 1.00 38.28 97 VAL A C 1
ATOM 767 O O . VAL A 1 97 ? -24.190 -41.264 18.182 1.00 38.28 97 VAL A O 1
ATOM 770 N N . TYR A 1 98 ? -25.543 -39.474 18.428 1.00 48.81 98 TYR A N 1
ATOM 771 C CA . TYR A 1 98 ? -24.620 -38.459 17.927 1.00 48.81 98 TYR A CA 1
ATOM 772 C C . TYR A 1 98 ? -24.076 -37.675 19.122 1.00 48.81 98 TYR A C 1
ATOM 774 O O . TYR A 1 98 ? -24.864 -37.084 19.861 1.00 48.81 98 TYR A O 1
ATOM 782 N N . THR A 1 99 ? -22.754 -37.663 19.308 1.00 49.81 99 THR A N 1
ATOM 783 C CA . THR A 1 99 ? -22.105 -36.872 20.361 1.00 49.81 99 THR A CA 1
ATOM 784 C C . THR A 1 99 ? -21.405 -35.676 19.722 1.00 49.81 99 THR A C 1
ATOM 786 O O . THR A 1 99 ? -20.493 -35.841 18.909 1.00 49.81 99 THR A O 1
ATOM 789 N N . LEU A 1 100 ? -21.864 -34.474 20.074 1.00 48.78 100 LEU A N 1
ATOM 790 C CA . LEU A 1 100 ? -21.201 -33.205 19.777 1.00 48.78 100 LEU A CA 1
ATOM 791 C C . LEU A 1 100 ? -20.271 -32.880 20.951 1.00 48.78 100 LEU A C 1
ATOM 793 O O . LEU A 1 100 ? -20.670 -33.034 22.107 1.00 48.78 100 LEU A O 1
ATOM 797 N N . ASN A 1 101 ? -19.035 -32.458 20.679 1.00 48.72 101 ASN A N 1
ATOM 798 C CA . ASN A 1 101 ? -18.138 -32.000 21.740 1.00 48.72 101 ASN A CA 1
ATOM 799 C C . ASN A 1 101 ? -18.744 -30.756 22.416 1.00 48.72 101 ASN A C 1
ATOM 801 O O . ASN A 1 101 ? -19.311 -29.890 21.754 1.00 48.72 101 ASN A O 1
ATOM 805 N N . ALA A 1 102 ? -18.663 -30.710 23.747 1.00 48.31 102 ALA A N 1
ATOM 806 C CA . ALA A 1 102 ? -19.523 -29.939 24.651 1.00 48.31 102 ALA A CA 1
ATOM 807 C C . ALA A 1 102 ? -19.365 -28.398 24.646 1.00 48.31 102 ALA A C 1
ATOM 809 O O . ALA A 1 102 ? -19.699 -27.760 25.643 1.00 48.31 102 ALA A O 1
ATOM 810 N N . TRP A 1 103 ? -18.893 -27.786 23.558 1.00 48.38 103 TRP A N 1
ATOM 811 C CA . TRP A 1 103 ? -18.695 -26.331 23.465 1.00 48.38 103 TRP A CA 1
ATOM 812 C C . TRP A 1 103 ? -19.505 -25.643 22.366 1.00 48.38 103 TRP A C 1
ATOM 814 O O . TRP A 1 103 ? -19.320 -24.456 22.106 1.00 48.38 103 TRP A O 1
ATOM 824 N N . THR A 1 104 ? -20.507 -26.317 21.801 1.00 44.50 104 THR A N 1
ATOM 825 C CA . THR A 1 104 ? -21.593 -25.606 21.122 1.00 44.50 104 THR A CA 1
ATOM 826 C C . THR A 1 104 ? -22.350 -24.772 22.156 1.00 44.50 104 THR A C 1
ATOM 828 O O . THR A 1 104 ? -23.196 -25.294 22.882 1.00 44.50 104 THR A O 1
ATOM 831 N N . LYS A 1 105 ? -22.021 -23.473 22.236 1.00 42.28 105 LYS A N 1
ATOM 832 C CA . LYS A 1 105 ? -22.836 -22.418 22.859 1.00 42.28 105 LYS A CA 1
ATOM 833 C C . LYS A 1 105 ? -24.208 -22.407 22.186 1.00 42.28 105 LYS A C 1
ATOM 835 O O . LYS A 1 105 ? -24.488 -21.607 21.300 1.00 42.28 105 LYS A O 1
ATOM 840 N N . THR A 1 106 ? -25.071 -23.313 22.604 1.00 51.19 106 THR A N 1
ATOM 841 C CA . THR A 1 106 ? -26.491 -23.261 22.310 1.00 51.19 106 THR A CA 1
ATOM 842 C C . THR A 1 106 ? -27.229 -23.139 23.628 1.00 51.19 106 THR A C 1
ATOM 844 O O . THR A 1 106 ? -27.127 -24.017 24.479 1.00 51.19 106 THR A O 1
ATOM 847 N N . GLU A 1 107 ? -27.994 -22.050 23.701 1.00 33.25 107 GLU A N 1
ATOM 848 C CA . GLU A 1 107 ? -29.066 -21.743 24.653 1.00 33.25 107 GLU A CA 1
ATOM 849 C C . GLU A 1 107 ? -28.626 -21.157 26.013 1.00 33.25 107 GLU A C 1
ATOM 851 O O . GLU A 1 107 ? -27.749 -21.671 26.691 1.00 33.25 107 GLU A O 1
ATOM 856 N N . GLY A 1 108 ? -29.202 -20.053 26.490 1.00 33.19 108 GLY A N 1
ATOM 857 C CA . GLY A 1 108 ? -30.353 -19.326 25.972 1.00 33.19 108 GLY A CA 1
ATOM 858 C C . GLY A 1 108 ? -30.682 -18.102 26.822 1.00 33.19 108 GLY A C 1
ATOM 859 O O . GLY A 1 108 ? -30.260 -17.977 27.971 1.00 33.19 108 GLY A O 1
ATOM 860 N N . SER A 1 109 ? -31.449 -17.188 26.232 1.00 42.66 109 SER A N 1
ATOM 861 C CA . SER A 1 109 ? -32.241 -16.228 26.990 1.00 42.66 109 SER A CA 1
ATOM 862 C C . SER A 1 109 ? -33.393 -16.979 27.659 1.00 42.66 109 SER A C 1
ATOM 864 O O . SER A 1 109 ? -34.271 -17.494 26.967 1.00 42.66 109 SER A O 1
ATOM 866 N N . ALA A 1 110 ? -33.375 -17.024 28.988 1.00 39.81 110 ALA A N 1
ATOM 867 C CA . ALA A 1 110 ? -34.512 -17.338 29.845 1.00 39.81 110 ALA A CA 1
ATOM 868 C C . ALA A 1 110 ? -34.489 -16.382 31.042 1.00 39.81 110 ALA A C 1
ATOM 870 O O . ALA A 1 110 ? -33.384 -16.177 31.596 1.00 39.81 110 ALA A O 1
#